Protein AF-A0A743TW35-F1 (afdb_monomer_lite)

Foldseek 3Di:
DDDDDWDKDFAWDKDAADDDCVVPVPRIDTPGTPDDIDTDDDPPCVVVVPPPPDD

InterPro domains:
  IPR021548 Protein of unknown function DUF2895 [PF11444] (3-40)

Sequence (55 aa):
VLVKRALTRYPLRVVKWEGDPERNPFGLALDCYAGTPQRLQVSGLSELDNTGRNE

Organism: Salmonella enterica (NCBI:txid28901)

Structure (mmCIF, N/CA/C/O backbone):
data_AF-A0A743TW35-F1
#
_entry.id   AF-A0A743TW35-F1
#
loop_
_atom_site.group_PDB
_atom_site.id
_atom_site.type_symbol
_atom_site.label_atom_id
_atom_site.label_alt_id
_atom_site.label_comp_id
_atom_site.label_asym_id
_atom_site.label_entity_id
_atom_site.label_seq_id
_atom_site.pdbx_PDB_ins_code
_atom_site.Cartn_x
_atom_site.Cartn_y
_atom_site.Cartn_z
_atom_site.occupancy
_atom_site.B_iso_or_equiv
_atom_site.auth_seq_id
_atom_site.auth_comp_id
_atom_site.auth_asym_id
_atom_site.auth_atom_id
_atom_site.pdbx_PDB_model_num
ATOM 1 N N . VAL A 1 1 ? -8.566 16.107 24.837 1.00 63.47 1 VAL A N 1
ATOM 2 C CA . VAL A 1 1 ? -9.064 15.960 23.443 1.00 63.47 1 VAL A CA 1
ATOM 3 C C . VAL A 1 1 ? -9.452 14.506 23.236 1.00 63.47 1 VAL A C 1
ATOM 5 O O . VAL A 1 1 ? -8.661 13.647 23.602 1.00 63.47 1 VAL A O 1
ATOM 8 N N . LEU A 1 2 ? -10.645 14.216 22.711 1.00 74.19 2 LEU A N 1
ATOM 9 C CA . LEU A 1 2 ? -11.074 12.840 22.426 1.00 74.19 2 LEU A CA 1
ATOM 10 C C . LEU A 1 2 ? -10.454 12.352 21.110 1.00 74.19 2 LEU A C 1
ATOM 12 O O . LEU A 1 2 ? -10.541 13.041 20.096 1.00 74.19 2 LEU A O 1
ATOM 16 N N . VAL A 1 3 ? -9.852 11.161 21.122 1.00 82.19 3 VAL A N 1
ATOM 17 C CA . VAL A 1 3 ? -9.219 10.536 19.949 1.00 82.19 3 VAL A CA 1
ATOM 18 C C . VAL A 1 3 ? -9.800 9.138 19.764 1.00 82.19 3 VAL A C 1
ATOM 20 O O . VAL A 1 3 ? -9.727 8.321 20.675 1.00 82.19 3 VAL A O 1
ATOM 23 N N . LYS A 1 4 ? -10.354 8.849 18.580 1.00 82.69 4 LYS A N 1
ATOM 24 C CA . LYS A 1 4 ? -10.851 7.512 18.212 1.00 82.69 4 LYS A CA 1
ATOM 25 C C . LYS A 1 4 ? -9.809 6.776 17.375 1.00 82.69 4 LYS A C 1
ATOM 27 O O . LYS A 1 4 ? -9.245 7.360 16.450 1.00 82.69 4 LYS A O 1
ATOM 32 N N . ARG A 1 5 ? -9.575 5.496 17.675 1.00 83.62 5 ARG A N 1
ATOM 33 C CA . ARG A 1 5 ? -8.633 4.628 16.947 1.00 83.62 5 ARG A CA 1
ATOM 34 C C . ARG A 1 5 ? -9.394 3.522 16.220 1.00 83.62 5 ARG A C 1
ATOM 36 O O . ARG A 1 5 ? -10.369 2.992 16.737 1.00 83.62 5 ARG A O 1
ATOM 43 N N . ALA A 1 6 ? -8.953 3.173 15.015 1.00 86.44 6 ALA A N 1
ATOM 44 C CA . ALA A 1 6 ? -9.497 2.051 14.259 1.00 86.44 6 ALA A CA 1
ATOM 45 C C . ALA A 1 6 ? -8.395 1.407 13.415 1.00 86.44 6 ALA A C 1
ATOM 47 O O . ALA A 1 6 ? -7.596 2.113 12.802 1.00 86.44 6 ALA A O 1
ATOM 48 N N . LEU A 1 7 ? -8.378 0.076 13.367 1.00 91.81 7 LEU A N 1
ATOM 49 C CA . LEU A 1 7 ? -7.494 -0.674 12.481 1.00 91.81 7 LEU A CA 1
ATOM 50 C C . LEU A 1 7 ? -8.220 -0.964 11.170 1.00 91.81 7 LEU A C 1
ATOM 52 O O . LEU A 1 7 ? -9.348 -1.458 11.178 1.00 91.81 7 LEU A O 1
ATOM 56 N N . THR A 1 8 ? -7.573 -0.668 10.045 1.00 93.50 8 THR A N 1
ATOM 57 C CA . THR A 1 8 ? -8.165 -0.814 8.711 1.00 93.50 8 THR A CA 1
ATOM 58 C C . THR A 1 8 ? -7.175 -1.486 7.768 1.00 93.50 8 THR A C 1
ATOM 60 O O . THR A 1 8 ? -6.035 -1.044 7.640 1.00 93.50 8 THR A O 1
ATOM 63 N N . ARG A 1 9 ? -7.621 -2.538 7.080 1.00 94.88 9 ARG A N 1
ATOM 64 C CA . ARG A 1 9 ? -6.894 -3.201 5.997 1.00 94.88 9 ARG A CA 1
ATOM 65 C C . ARG A 1 9 ? -7.229 -2.541 4.666 1.00 94.88 9 ARG A C 1
ATOM 67 O O . ARG A 1 9 ? -8.390 -2.533 4.263 1.00 94.88 9 ARG A O 1
ATOM 74 N N . TYR A 1 10 ? -6.208 -2.051 3.971 1.00 96.25 10 TYR A N 1
ATOM 75 C CA . TYR A 1 10 ? -6.325 -1.482 2.630 1.00 96.25 10 TYR A CA 1
ATOM 76 C C . TYR A 1 10 ? -5.836 -2.508 1.606 1.00 96.25 10 TYR A C 1
ATOM 78 O O . TYR A 1 10 ? -4.633 -2.760 1.544 1.00 96.25 10 TYR A O 1
ATOM 86 N N . PRO A 1 11 ? -6.729 -3.141 0.828 1.00 97.31 11 PRO A N 1
ATOM 87 C CA . PRO A 1 11 ? -6.293 -4.029 -0.239 1.00 97.31 11 PRO A CA 1
ATOM 88 C C . PRO A 1 11 ? -5.640 -3.183 -1.340 1.00 97.31 11 PRO A C 1
ATOM 90 O O . PRO A 1 11 ? -6.299 -2.340 -1.944 1.00 97.31 11 PRO A O 1
ATOM 93 N N . LEU A 1 12 ? -4.344 -3.373 -1.581 1.00 96.81 12 LEU A N 1
ATOM 94 C CA . LEU A 1 12 ? -3.597 -2.668 -2.627 1.00 96.81 12 LEU A CA 1
ATOM 95 C C . LEU A 1 12 ? -3.570 -3.507 -3.903 1.00 96.81 12 LEU A C 1
ATOM 97 O O . LEU A 1 12 ? -3.373 -4.723 -3.834 1.00 96.81 12 LEU A O 1
ATOM 101 N N . ARG A 1 13 ? -3.745 -2.870 -5.063 1.00 97.44 13 ARG A N 1
ATOM 102 C CA . ARG A 1 13 ? -3.549 -3.539 -6.350 1.00 97.44 13 ARG A CA 1
ATOM 103 C C . ARG A 1 13 ? -2.106 -3.343 -6.787 1.00 97.44 13 ARG A C 1
ATOM 105 O O . ARG A 1 13 ? -1.639 -2.216 -6.900 1.00 97.44 13 ARG A O 1
ATOM 112 N N . VAL A 1 14 ? -1.414 -4.445 -7.038 1.00 97.12 14 VAL A N 1
ATOM 113 C CA . VAL A 1 14 ? -0.041 -4.429 -7.545 1.00 97.12 14 VAL A CA 1
ATOM 114 C C . VAL A 1 14 ? -0.071 -4.843 -9.007 1.00 97.12 14 VAL A C 1
ATOM 116 O O . VAL A 1 14 ? -0.685 -5.853 -9.355 1.00 97.12 14 VAL A O 1
ATOM 119 N N . VAL A 1 15 ? 0.567 -4.052 -9.859 1.00 97.31 15 VAL A N 1
ATOM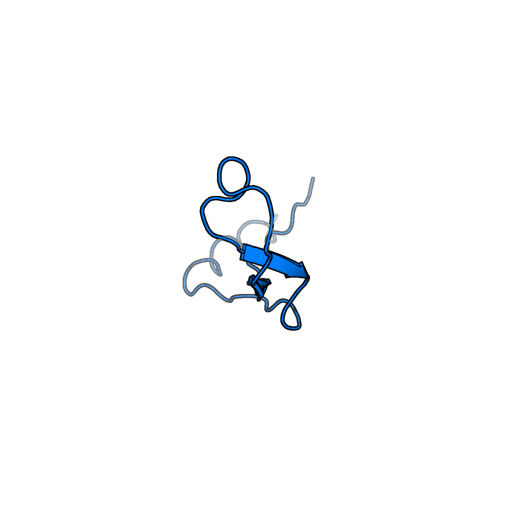 120 C CA . VAL A 1 15 ? 0.641 -4.292 -11.302 1.00 97.31 15 VAL A CA 1
ATOM 121 C C . VAL A 1 15 ? 2.091 -4.332 -11.756 1.00 97.31 15 VAL A C 1
ATOM 123 O O . VAL A 1 15 ? 2.968 -3.752 -11.118 1.00 97.31 15 VAL A O 1
ATOM 126 N N . LYS A 1 16 ? 2.334 -5.010 -12.878 1.00 96.44 16 LYS A N 1
ATOM 127 C CA . LYS A 1 16 ? 3.617 -4.960 -13.575 1.00 96.44 16 LYS A CA 1
ATOM 128 C C . LYS A 1 16 ? 3.830 -3.555 -14.137 1.00 96.44 16 LYS A C 1
ATOM 130 O O . LYS A 1 16 ? 2.930 -3.011 -14.777 1.00 96.44 16 LYS A O 1
ATOM 135 N N . TRP A 1 17 ? 5.006 -2.989 -13.911 1.00 95.81 17 TRP A N 1
ATOM 136 C CA . TRP A 1 17 ? 5.398 -1.695 -14.446 1.00 95.81 17 TRP A CA 1
ATOM 137 C C . TRP A 1 17 ? 6.837 -1.748 -14.945 1.00 95.81 17 TRP A C 1
ATOM 139 O O . TRP A 1 17 ? 7.780 -1.873 -14.168 1.00 95.81 17 TRP A O 1
ATOM 149 N N . GLU A 1 18 ? 6.977 -1.646 -16.262 1.00 89.81 18 GLU A N 1
ATOM 150 C CA . GLU A 1 18 ? 8.268 -1.633 -16.934 1.00 89.81 18 GLU A CA 1
ATOM 151 C C . GLU A 1 18 ? 8.837 -0.212 -16.922 1.00 89.81 18 GLU A C 1
ATOM 153 O O . GLU A 1 18 ? 8.234 0.722 -17.458 1.00 89.81 18 GLU A O 1
ATOM 158 N N . GLY A 1 19 ? 9.995 -0.057 -16.288 1.00 88.62 19 GLY A N 1
ATOM 159 C CA . GLY A 1 19 ? 10.721 1.199 -16.154 1.00 88.62 19 GLY A CA 1
ATOM 160 C C . GLY A 1 19 ? 12.216 0.937 -15.993 1.00 88.62 19 GLY A C 1
ATOM 161 O O . GLY A 1 19 ? 12.694 -0.150 -16.300 1.00 88.62 19 GLY A O 1
ATOM 162 N N . ASP A 1 20 ? 12.955 1.931 -15.510 1.00 91.75 20 ASP A N 1
ATOM 163 C CA . ASP A 1 20 ? 14.384 1.783 -15.225 1.00 91.75 20 ASP A CA 1
ATOM 164 C C . ASP A 1 20 ? 14.608 0.772 -14.077 1.00 91.75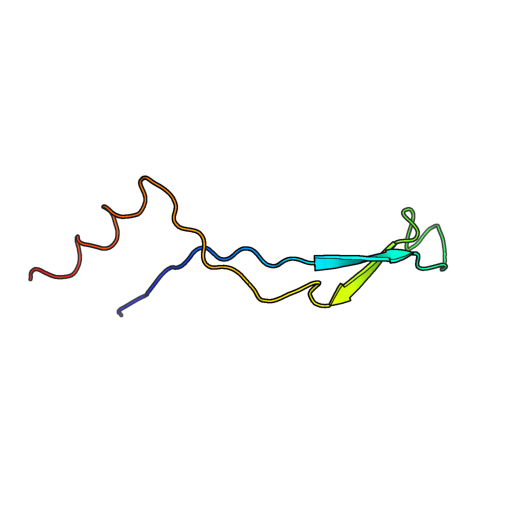 20 ASP A C 1
ATOM 166 O O . ASP A 1 20 ? 14.160 1.045 -12.956 1.00 91.75 20 ASP A O 1
ATOM 170 N N . PRO A 1 21 ? 15.292 -0.367 -14.315 1.00 90.75 21 PRO A N 1
ATOM 171 C CA . PRO A 1 21 ? 15.528 -1.392 -13.298 1.00 90.75 21 PRO A CA 1
ATOM 172 C C . PRO A 1 21 ? 16.335 -0.894 -12.095 1.00 90.75 21 PRO A C 1
ATOM 174 O O . PRO A 1 21 ? 16.132 -1.389 -10.991 1.00 90.75 21 PRO A O 1
ATOM 177 N N . GLU A 1 22 ? 17.202 0.108 -12.267 1.00 95.06 22 GLU A N 1
ATOM 178 C CA . GLU A 1 22 ? 17.956 0.695 -11.148 1.00 95.06 22 GLU A CA 1
ATOM 179 C C . GLU A 1 22 ? 17.032 1.471 -10.196 1.00 95.06 22 GLU A C 1
ATOM 181 O O . GLU A 1 22 ? 17.251 1.532 -8.986 1.00 95.06 22 GLU A O 1
ATOM 186 N N . ARG A 1 23 ? 15.955 2.054 -10.736 1.00 94.69 23 ARG A N 1
ATOM 187 C CA . ARG A 1 23 ? 14.968 2.835 -9.972 1.00 94.69 23 ARG A CA 1
ATOM 188 C C . ARG A 1 23 ? 13.786 2.006 -9.493 1.00 94.69 23 ARG A C 1
ATOM 190 O O . ARG A 1 23 ? 13.177 2.345 -8.480 1.00 94.69 23 ARG A O 1
ATOM 197 N N . ASN A 1 24 ? 13.449 0.945 -10.216 1.00 94.69 24 ASN A N 1
ATOM 198 C CA . ASN A 1 24 ? 12.421 -0.013 -9.841 1.00 94.69 24 ASN A CA 1
ATOM 199 C C . ASN A 1 24 ? 12.908 -1.448 -10.092 1.00 94.69 24 ASN A C 1
ATOM 201 O O . ASN A 1 24 ? 12.520 -2.066 -11.086 1.00 94.69 24 ASN A O 1
ATOM 205 N N . PRO A 1 25 ? 13.699 -2.009 -9.163 1.00 94.00 25 PRO A N 1
ATOM 206 C CA . PRO A 1 25 ? 14.268 -3.349 -9.313 1.00 94.00 25 PRO A CA 1
ATOM 207 C C . PRO A 1 25 ? 13.222 -4.463 -9.397 1.00 94.00 25 PRO A C 1
ATOM 209 O O . PRO A 1 25 ? 13.510 -5.562 -9.861 1.00 94.00 25 PRO A O 1
ATOM 212 N N . PHE A 1 26 ? 12.005 -4.194 -8.923 1.00 94.44 26 PHE A N 1
ATOM 213 C CA . PHE A 1 26 ? 10.932 -5.179 -8.865 1.00 94.44 26 PHE A CA 1
ATOM 214 C C . PHE A 1 26 ? 10.045 -5.160 -10.110 1.00 94.44 26 PHE A C 1
ATOM 216 O O . PHE A 1 26 ? 9.309 -6.118 -10.332 1.00 94.44 26 PHE A O 1
ATOM 223 N N . GLY A 1 27 ? 10.082 -4.086 -10.907 1.00 95.69 27 GLY A N 1
ATOM 224 C CA . GLY A 1 27 ? 9.190 -3.920 -12.056 1.00 95.69 27 GLY A CA 1
ATOM 225 C C . GLY A 1 27 ? 7.709 -3.904 -11.661 1.00 95.69 27 GLY A C 1
ATOM 226 O O . GLY A 1 27 ? 6.863 -4.445 -12.375 1.00 95.69 27 GLY A O 1
ATOM 227 N N . LEU A 1 28 ? 7.385 -3.345 -10.488 1.00 96.75 28 LEU A N 1
ATOM 228 C CA . LEU A 1 28 ? 6.025 -3.299 -9.943 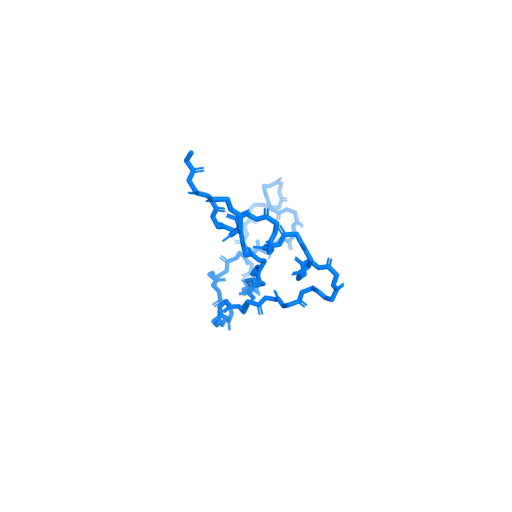1.00 96.75 28 LEU A CA 1
ATOM 229 C C . LEU A 1 28 ? 5.589 -1.867 -9.630 1.00 96.75 28 LEU A C 1
ATOM 231 O O . LEU A 1 28 ? 6.412 -1.011 -9.306 1.00 96.75 28 LEU A O 1
ATOM 235 N N . ALA A 1 29 ? 4.283 -1.625 -9.681 1.00 96.12 29 ALA A N 1
ATOM 236 C CA . ALA A 1 29 ? 3.659 -0.384 -9.239 1.00 96.12 29 ALA A CA 1
ATOM 237 C C . ALA A 1 29 ? 2.368 -0.657 -8.457 1.00 96.12 29 ALA A C 1
ATOM 239 O O . ALA A 1 29 ? 1.750 -1.717 -8.594 1.00 96.12 29 ALA A O 1
ATOM 240 N N . LEU A 1 30 ? 1.959 0.318 -7.642 1.00 96.50 30 LEU A N 1
ATOM 241 C CA . LEU A 1 30 ? 0.666 0.313 -6.961 1.00 96.50 30 LEU A CA 1
ATOM 242 C C . LEU A 1 30 ? -0.378 1.015 -7.837 1.00 96.50 30 LE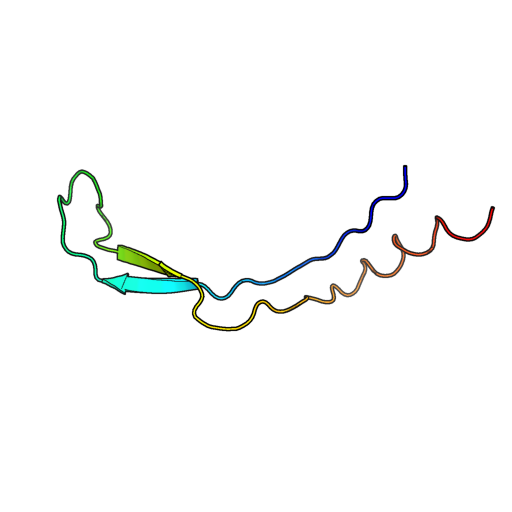U A C 1
ATOM 244 O O . LEU A 1 30 ? -0.254 2.206 -8.108 1.00 96.50 30 LEU A O 1
ATOM 248 N N . ASP A 1 31 ? -1.415 0.285 -8.235 1.00 96.06 31 ASP A N 1
ATOM 249 C CA . ASP A 1 31 ? -2.566 0.792 -8.992 1.00 96.06 31 ASP A CA 1
ATOM 250 C C . ASP A 1 31 ? -3.762 1.001 -8.055 1.00 96.06 31 ASP A C 1
ATOM 252 O O . ASP A 1 31 ? -4.756 0.274 -8.084 1.00 96.06 31 ASP A O 1
ATOM 256 N N . CYS A 1 32 ? -3.634 1.978 -7.156 1.00 95.56 32 CYS A N 1
ATOM 257 C CA . CYS A 1 32 ? -4.665 2.307 -6.171 1.00 95.56 32 CYS A CA 1
ATOM 258 C C . CYS A 1 32 ? -5.112 1.085 -5.323 1.00 95.56 32 CYS A C 1
ATOM 260 O O . CYS A 1 32 ? -4.347 0.151 -5.050 1.00 95.56 32 CYS A O 1
ATOM 262 N N . TYR A 1 33 ? -6.347 1.132 -4.815 1.00 97.00 33 TYR A N 1
ATOM 263 C CA . TYR A 1 33 ? -6.925 0.062 -4.013 1.00 97.00 33 TYR A CA 1
ATOM 264 C C . TYR A 1 33 ? -7.541 -1.019 -4.902 1.00 97.00 33 TYR A C 1
ATOM 266 O O . TYR A 1 33 ? -8.306 -0.726 -5.815 1.00 97.00 33 TYR A O 1
ATOM 274 N N . ALA A 1 34 ? -7.282 -2.282 -4.567 1.00 97.12 34 ALA A N 1
ATOM 275 C CA . ALA A 1 34 ? -7.923 -3.432 -5.203 1.00 97.12 34 ALA A CA 1
ATOM 276 C C . ALA A 1 34 ? -9.386 -3.625 -4.756 1.00 97.12 34 ALA A C 1
ATOM 278 O O . ALA A 1 34 ? -10.094 -4.473 -5.291 1.00 97.12 34 ALA A O 1
ATOM 279 N N . GLY A 1 35 ? -9.844 -2.868 -3.756 1.00 96.12 35 GLY A N 1
ATOM 280 C CA . GLY A 1 35 ? -11.202 -2.941 -3.236 1.00 96.12 35 GLY A CA 1
ATOM 281 C C . GLY A 1 35 ? -11.428 -1.995 -2.062 1.00 96.12 35 GLY A C 1
ATOM 282 O O . GLY A 1 35 ? -10.573 -1.180 -1.714 1.00 96.12 35 GLY A O 1
ATOM 283 N N . THR A 1 36 ? -12.594 -2.108 -1.431 1.00 96.94 36 THR A N 1
ATOM 284 C CA . THR A 1 36 ? -12.963 -1.252 -0.300 1.00 96.94 36 THR A CA 1
ATOM 285 C C . THR A 1 36 ? -12.104 -1.560 0.932 1.00 96.94 36 THR A C 1
ATOM 287 O O . THR A 1 36 ? -11.947 -2.733 1.282 1.00 96.94 36 THR A O 1
ATOM 290 N N . PRO A 1 37 ? -11.578 -0.537 1.632 1.00 96.25 37 PRO A N 1
ATOM 291 C CA . PRO A 1 37 ? -10.893 -0.726 2.905 1.00 96.25 37 PRO A CA 1
ATOM 292 C C . PRO A 1 37 ? -11.789 -1.410 3.939 1.00 96.25 37 PRO A C 1
ATOM 294 O O . PRO A 1 37 ? -12.971 -1.096 4.070 1.00 96.25 37 PRO A O 1
ATOM 297 N N . GLN A 1 38 ? -11.217 -2.337 4.700 1.00 94.19 38 GLN A N 1
ATOM 298 C CA . GLN A 1 38 ? -11.957 -3.164 5.649 1.00 94.19 38 GLN A CA 1
ATOM 299 C C . GLN A 1 38 ? -11.522 -2.844 7.071 1.00 94.19 38 GLN A C 1
ATOM 301 O O . GLN A 1 38 ? -10.342 -2.964 7.400 1.00 94.19 38 GLN A O 1
ATOM 306 N N . ARG A 1 39 ? -12.467 -2.465 7.935 1.00 91.38 39 ARG A N 1
ATOM 307 C CA . ARG A 1 39 ? -12.179 -2.311 9.362 1.00 91.38 39 ARG A CA 1
ATOM 308 C C . ARG A 1 39 ? -11.903 -3.685 9.965 1.00 91.38 39 ARG A C 1
ATOM 310 O O . ARG A 1 39 ? -12.727 -4.589 9.865 1.00 91.38 39 ARG A O 1
ATOM 317 N N . LEU A 1 40 ? -10.747 -3.821 10.594 1.00 91.06 40 LEU A N 1
ATOM 318 C CA . LEU A 1 40 ? -10.358 -5.025 11.303 1.00 91.06 40 LEU A CA 1
ATOM 319 C C . LEU A 1 40 ? -10.841 -4.931 12.748 1.00 91.06 40 LEU A C 1
ATOM 321 O O . LEU A 1 40 ? -10.619 -3.925 13.422 1.00 91.06 40 LEU A O 1
ATOM 325 N N . GLN A 1 41 ? -11.479 -5.998 13.221 1.00 85.94 41 GLN A N 1
ATOM 326 C CA . GLN A 1 41 ? -11.660 -6.220 14.648 1.00 85.94 41 GLN A CA 1
ATOM 327 C C . GLN A 1 41 ? -10.474 -7.045 15.134 1.00 85.94 41 GLN A C 1
ATOM 329 O O . GLN A 1 41 ? -10.209 -8.122 14.604 1.00 85.94 41 GLN A O 1
ATOM 334 N N . VAL A 1 42 ? -9.740 -6.524 16.111 1.00 77.56 42 VAL A N 1
ATOM 335 C CA . VAL A 1 42 ? -8.691 -7.284 16.790 1.00 77.56 42 VAL A CA 1
ATOM 336 C C . VAL A 1 42 ? -9.275 -7.762 18.103 1.00 77.56 42 VAL A C 1
ATOM 338 O O . VAL A 1 42 ? -9.600 -6.948 18.970 1.00 77.56 42 VAL A O 1
ATOM 341 N N . SER A 1 43 ? -9.421 -9.077 18.235 1.00 69.62 43 SER A N 1
ATOM 342 C CA . SER A 1 43 ? -9.759 -9.724 19.498 1.00 69.62 43 SER A CA 1
ATOM 343 C C . SER A 1 43 ? -8.701 -9.325 20.534 1.00 69.62 43 SER A C 1
ATOM 345 O O . SER A 1 43 ? -7.546 -9.721 20.409 1.00 69.62 43 SER A O 1
ATOM 347 N N . GLY A 1 44 ? -9.071 -8.462 21.486 1.00 66.00 44 GLY A N 1
ATOM 348 C CA . GLY A 1 44 ? -8.177 -7.933 22.529 1.00 66.00 44 GLY A CA 1
ATOM 349 C C . GLY A 1 44 ? -8.007 -6.407 22.562 1.00 66.00 44 GLY A C 1
ATOM 350 O O . GLY A 1 44 ? -7.570 -5.879 23.576 1.00 66.00 44 GLY A O 1
ATOM 351 N N . LEU A 1 45 ? -8.393 -5.660 21.516 1.00 60.91 45 LEU A N 1
ATOM 352 C CA . LEU A 1 45 ? -8.417 -4.180 21.570 1.00 60.91 45 LEU A CA 1
ATOM 353 C C . LEU A 1 45 ? -9.751 -3.603 22.070 1.00 60.91 45 LEU A C 1
ATOM 355 O O . LEU A 1 45 ? -9.842 -2.404 22.322 1.00 60.91 45 LEU A O 1
ATOM 359 N N . SER A 1 46 ? -10.778 -4.439 22.233 1.00 56.47 46 SER A N 1
ATOM 360 C CA . SER A 1 46 ? -12.104 -4.041 22.725 1.00 56.47 46 SER A CA 1
ATOM 361 C C . SER A 1 46 ? -12.105 -3.538 24.173 1.00 56.47 46 SER A C 1
ATOM 363 O O . SER A 1 46 ? -13.025 -2.831 24.568 1.00 56.47 46 SER A O 1
ATOM 365 N N . GLU A 1 47 ? -11.087 -3.876 24.966 1.00 55.09 47 GLU A N 1
ATOM 366 C CA . GLU A 1 47 ? -11.005 -3.490 26.381 1.00 55.09 47 GLU A CA 1
ATOM 367 C C . GLU A 1 47 ? -10.415 -2.084 26.581 1.00 55.09 47 GLU A C 1
ATOM 369 O O . GLU A 1 47 ? -10.776 -1.401 27.534 1.00 55.09 47 GLU A O 1
ATOM 374 N N . LEU A 1 48 ? -9.588 -1.594 25.649 1.00 57.84 48 LEU A N 1
ATOM 375 C CA . LEU A 1 48 ? -8.954 -0.270 25.746 1.00 57.84 48 LEU A CA 1
ATOM 376 C C . LEU A 1 48 ? -9.853 0.887 25.275 1.00 57.84 48 LEU A C 1
ATOM 378 O O . LEU A 1 48 ? -9.559 2.041 25.579 1.00 57.84 48 LEU A O 1
ATOM 382 N N . ASP A 1 49 ? -10.940 0.604 24.548 1.00 56.81 49 ASP A N 1
ATOM 383 C CA . ASP A 1 49 ? -11.877 1.627 24.041 1.00 56.81 49 ASP A CA 1
ATOM 384 C C . ASP A 1 49 ? -12.958 2.017 25.079 1.00 56.81 49 ASP A C 1
ATOM 386 O O . ASP A 1 49 ? -13.626 3.038 24.927 1.00 56.81 49 ASP A O 1
ATOM 390 N N . ASN A 1 50 ? -13.11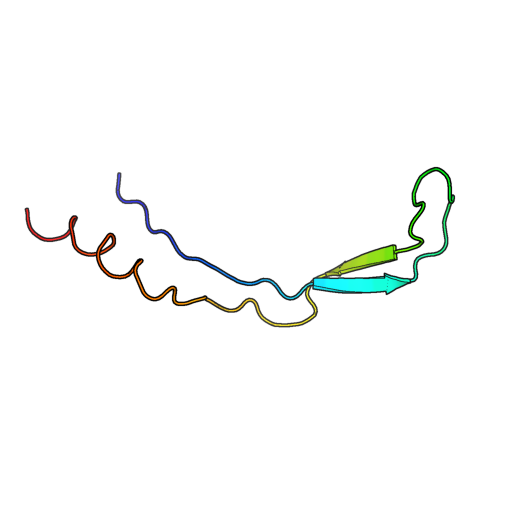4 1.249 26.171 1.00 55.25 50 ASN A N 1
ATOM 391 C CA . ASN A 1 50 ? -14.168 1.453 27.182 1.00 55.25 50 ASN A CA 1
ATOM 392 C C . ASN A 1 50 ? -13.726 2.218 28.444 1.00 55.25 50 ASN A C 1
ATOM 394 O O . ASN A 1 50 ? -14.576 2.683 29.202 1.00 55.25 50 ASN A O 1
ATOM 398 N N . THR A 1 51 ? -12.425 2.408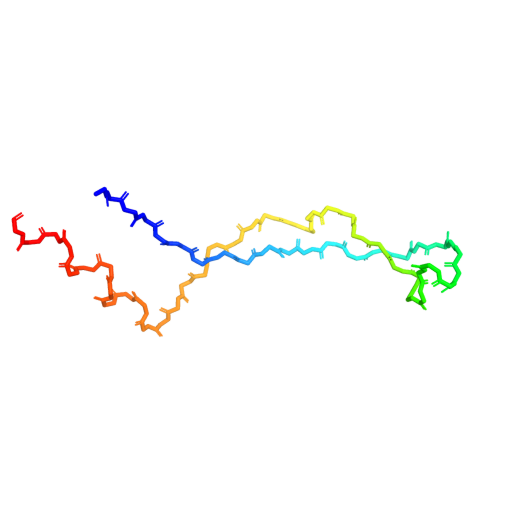 28.669 1.00 51.91 51 THR A N 1
ATOM 399 C CA . THR A 1 51 ? -11.894 3.048 29.892 1.00 51.91 51 THR A CA 1
ATOM 400 C C . THR A 1 51 ? -12.087 4.575 29.927 1.00 51.91 51 THR A C 1
ATOM 402 O O . THR A 1 51 ? -11.825 5.203 30.941 1.00 51.91 51 THR A O 1
ATOM 405 N N . GLY A 1 52 ? -12.583 5.198 28.852 1.00 52.84 52 GLY A N 1
ATOM 406 C CA . GLY A 1 52 ? -12.766 6.656 28.768 1.00 52.84 52 GLY A CA 1
ATOM 407 C C . GLY A 1 52 ? -14.205 7.171 28.892 1.00 52.84 52 GLY A C 1
ATOM 408 O O . GLY A 1 52 ? -14.442 8.317 28.515 1.00 52.84 52 GLY A O 1
ATOM 409 N N . ARG A 1 53 ? -15.182 6.346 29.307 1.00 48.72 53 ARG A N 1
ATOM 410 C CA . ARG A 1 53 ? -16.619 6.707 29.249 1.00 48.72 53 ARG A CA 1
ATOM 411 C C . ARG A 1 53 ? -17.338 6.826 30.599 1.00 48.72 53 ARG A C 1
ATOM 413 O O . ARG A 1 53 ? -18.515 7.166 30.595 1.00 48.72 53 ARG A O 1
ATOM 420 N N . ASN A 1 54 ? -16.657 6.579 31.717 1.00 46.91 54 ASN A N 1
ATOM 421 C CA . ASN A 1 54 ? -17.243 6.648 33.059 1.00 46.91 54 ASN A CA 1
ATOM 422 C C . ASN A 1 54 ? -16.441 7.587 33.977 1.00 46.91 54 ASN A C 1
ATOM 424 O O . ASN A 1 54 ? -15.904 7.125 34.977 1.00 46.91 54 ASN A O 1
ATOM 428 N N . GLU A 1 55 ? -16.361 8.873 33.631 1.00 43.69 55 GLU A N 1
ATOM 429 C CA . GLU A 1 55 ? -16.133 9.980 34.578 1.00 43.69 55 GLU A CA 1
ATOM 430 C C . GLU A 1 55 ? -16.985 11.182 34.155 1.00 43.69 55 GLU A C 1
ATOM 432 O O . GLU A 1 55 ? -16.964 11.522 32.947 1.00 43.69 55 GLU A O 1
#

Secondary structure (DSSP, 8-state):
------EEE--EEEEE--S-TTT-TT-EEEEEESS--EEEP-TTSTTTTSTTS--

Radius of gyration: 19.02 Å; chains: 1; bounding box: 35×26×52 Å

pLDDT: mean 83.33, std 17.0, range [43.69, 97.44]